Protein AF-A0A0U5H6Z8-F1 (afdb_monomer_lite)

Foldseek 3Di:
DDPQDPVQKKKKKKFFWAFDQDPDPPPPRPDTDIDTDPVDGIDIWIDTQVQQADPVSHGDAWQDPSSLCCLVPPRHDPVSVVRPGDITMHIGD

Sequence (93 aa):
MSDSTPDDKVSVTFHPQEWVDSPGEAHDWDRKQLTSASDREPVTFTVPREDATDDDGDVFEDESYEANLLQAHAAAPDWVNDWDGPYYVRTQT

Structure (mmCIF, N/CA/C/O backbone):
data_AF-A0A0U5H6Z8-F1
#
_entry.id   AF-A0A0U5H6Z8-F1
#
loop_
_atom_site.group_PDB
_atom_site.id
_atom_site.type_symbol
_atom_site.label_atom_id
_atom_site.label_alt_id
_atom_site.label_comp_id
_atom_site.label_asym_id
_atom_site.label_entity_id
_atom_site.label_seq_id
_atom_site.pdbx_PDB_ins_code
_atom_site.Cartn_x
_atom_site.Cartn_y
_atom_site.Cartn_z
_atom_site.occupancy
_atom_site.B_iso_or_equi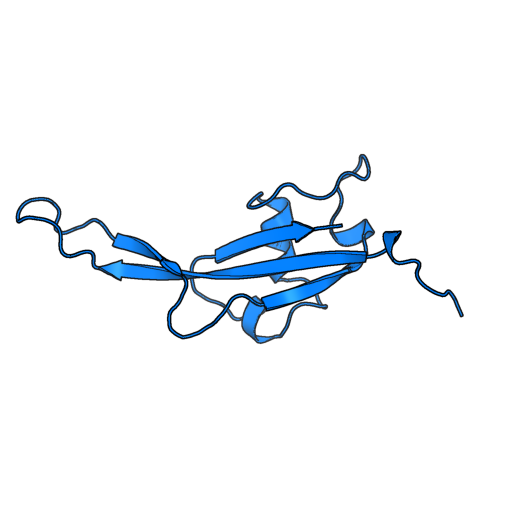v
_atom_site.auth_seq_id
_atom_site.auth_comp_id
_atom_site.auth_asym_id
_atom_site.auth_atom_id
_atom_site.pdbx_PD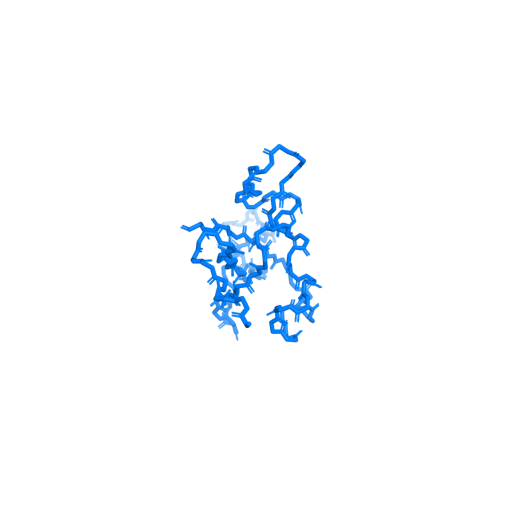B_model_num
ATOM 1 N N . MET A 1 1 ? -23.967 -8.920 16.202 1.00 43.31 1 MET A N 1
ATOM 2 C CA . MET A 1 1 ? -23.137 -8.928 14.985 1.00 43.31 1 MET A CA 1
ATOM 3 C C . MET A 1 1 ? -22.806 -7.478 14.745 1.00 43.31 1 MET A C 1
ATOM 5 O O . MET A 1 1 ? -23.735 -6.725 14.493 1.00 43.31 1 MET A O 1
ATOM 9 N N . SER A 1 2 ? -21.577 -7.065 15.046 1.00 49.31 2 SER A N 1
ATOM 10 C CA . SER A 1 2 ? -21.196 -5.661 14.909 1.00 49.31 2 SER A CA 1
ATOM 11 C C . SER A 1 2 ? -21.054 -5.365 13.427 1.00 49.31 2 SER A C 1
ATOM 13 O O . SER A 1 2 ? -20.248 -5.987 12.740 1.00 49.31 2 SER A O 1
ATOM 15 N N . ASP A 1 3 ? -21.928 -4.492 12.953 1.00 53.59 3 ASP A N 1
ATOM 16 C CA . ASP A 1 3 ? -21.826 -3.835 11.663 1.00 53.59 3 ASP A CA 1
ATOM 17 C C . ASP A 1 3 ? -20.633 -2.879 11.792 1.00 53.59 3 ASP A C 1
ATOM 19 O O . ASP A 1 3 ? -20.721 -1.895 12.522 1.00 53.59 3 ASP A O 1
ATOM 23 N N . SER A 1 4 ? -19.473 -3.247 11.241 1.00 55.09 4 SER A N 1
ATOM 24 C CA . SER A 1 4 ? -18.320 -2.342 11.203 1.00 55.09 4 SER A CA 1
ATOM 25 C C . SER A 1 4 ? -18.706 -1.152 10.337 1.00 55.09 4 SER A C 1
ATOM 27 O O . SER A 1 4 ? -18.953 -1.311 9.138 1.00 55.09 4 SER A O 1
ATOM 29 N N . THR A 1 5 ? -18.800 0.018 10.954 1.00 57.69 5 THR A N 1
ATOM 30 C CA . THR A 1 5 ? -19.073 1.278 10.272 1.00 57.69 5 THR A CA 1
ATOM 31 C C . THR A 1 5 ? -17.951 1.574 9.267 1.00 57.69 5 THR A C 1
ATOM 33 O O . THR A 1 5 ? -16.817 1.150 9.479 1.00 57.69 5 THR A O 1
ATOM 36 N N . PRO A 1 6 ? -18.222 2.260 8.142 1.00 58.34 6 PRO A N 1
ATOM 37 C CA . PRO A 1 6 ? -17.195 2.583 7.146 1.00 58.34 6 PRO A CA 1
ATOM 38 C C . PRO A 1 6 ? -16.000 3.363 7.722 1.00 58.34 6 PRO A C 1
ATOM 40 O O . PRO A 1 6 ? -14.904 3.215 7.200 1.00 58.34 6 PRO A O 1
ATOM 43 N N . ASP A 1 7 ? -16.174 4.085 8.834 1.00 66.00 7 ASP A N 1
ATOM 44 C CA . ASP A 1 7 ? -15.088 4.743 9.577 1.00 66.00 7 ASP A CA 1
ATOM 45 C C . ASP A 1 7 ? -14.094 3.771 10.251 1.00 66.00 7 ASP A C 1
ATOM 47 O O . ASP A 1 7 ? -13.010 4.192 10.649 1.00 66.00 7 ASP A O 1
ATOM 51 N N . ASP A 1 8 ? -14.418 2.477 10.366 1.00 88.25 8 ASP A N 1
ATOM 52 C CA . ASP A 1 8 ? -13.579 1.463 11.028 1.00 88.25 8 ASP A CA 1
ATOM 53 C C . ASP A 1 8 ? -12.594 0.763 10.081 1.00 88.25 8 ASP A C 1
ATOM 55 O O . ASP A 1 8 ? -11.896 -0.173 10.485 1.00 88.25 8 ASP A O 1
ATOM 59 N N . LYS A 1 9 ? -12.543 1.160 8.806 1.00 92.44 9 LYS A N 1
ATOM 60 C CA . LYS A 1 9 ? -11.654 0.553 7.811 1.00 92.44 9 LYS A CA 1
ATOM 61 C C . LYS A 1 9 ? -10.860 1.610 7.072 1.00 92.44 9 LYS A C 1
ATOM 63 O O . LYS A 1 9 ? -11.376 2.668 6.744 1.00 92.44 9 LYS A O 1
ATOM 68 N N . VAL A 1 10 ? -9.618 1.270 6.757 1.00 95.50 10 VAL A N 1
ATOM 69 C CA . VAL A 1 10 ? -8.742 2.080 5.912 1.00 95.50 10 VAL A CA 1
ATOM 70 C C . VAL A 1 10 ? -8.481 1.309 4.627 1.00 95.50 10 VAL A C 1
ATOM 72 O O . VAL A 1 10 ? -8.174 0.112 4.646 1.00 95.50 10 VAL A O 1
ATOM 75 N N . SER A 1 11 ? -8.643 1.992 3.498 1.00 96.81 11 SER A N 1
ATOM 76 C CA . SER A 1 11 ? -8.260 1.474 2.190 1.00 96.81 11 SER A CA 1
ATOM 77 C C . SER A 1 11 ? -6.760 1.651 2.011 1.00 96.81 11 SER A C 1
ATOM 79 O O . SER A 1 11 ? -6.233 2.750 2.145 1.00 96.81 11 SER A O 1
ATOM 81 N N . VAL A 1 12 ? -6.078 0.563 1.690 1.00 97.62 12 VAL A N 1
ATOM 82 C CA . VAL A 1 12 ? -4.631 0.498 1.513 1.00 97.62 12 VAL A CA 1
ATOM 83 C C . VAL A 1 12 ? -4.366 0.114 0.071 1.00 97.62 12 VAL A C 1
ATOM 85 O O . VAL A 1 12 ? -4.836 -0.928 -0.383 1.00 97.62 12 VAL A O 1
ATOM 88 N N . THR A 1 13 ? -3.635 0.949 -0.662 1.00 98.38 13 THR A N 1
ATOM 89 C CA . THR A 1 13 ? -3.236 0.665 -2.042 1.00 98.38 13 THR A CA 1
ATOM 90 C C . THR A 1 13 ? -1.744 0.392 -2.102 1.00 98.38 13 THR A C 1
ATOM 92 O O . THR A 1 13 ? -0.932 1.263 -1.800 1.00 98.38 13 THR A O 1
ATOM 95 N N . PHE A 1 14 ? -1.390 -0.823 -2.509 1.00 98.25 14 PHE A N 1
ATOM 96 C CA . PHE A 1 14 ? -0.019 -1.246 -2.755 1.00 98.25 14 PHE A CA 1
ATOM 97 C C . PHE A 1 14 ? 0.360 -0.958 -4.208 1.00 98.25 14 PHE A C 1
ATOM 99 O O . PHE A 1 14 ? -0.330 -1.403 -5.129 1.00 98.25 14 PHE A O 1
ATOM 106 N N . HIS A 1 15 ? 1.459 -0.233 -4.417 1.00 98.06 15 HIS A N 1
ATOM 107 C CA . HIS A 1 15 ? 1.968 0.139 -5.734 1.00 98.06 15 HIS A CA 1
ATOM 108 C C . HIS A 1 15 ? 3.301 -0.575 -6.015 1.00 98.06 15 HIS A C 1
ATOM 110 O O . HIS A 1 15 ? 4.350 -0.082 -5.592 1.00 98.06 15 HIS A O 1
ATOM 116 N N . PRO A 1 16 ? 3.294 -1.715 -6.734 1.00 97.88 16 PRO A N 1
ATOM 117 C CA . PRO A 1 16 ? 4.522 -2.417 -7.093 1.00 97.88 16 PRO A CA 1
ATOM 118 C C . PRO A 1 16 ? 5.361 -1.582 -8.067 1.00 97.88 16 PRO A C 1
ATOM 120 O O . PRO A 1 16 ? 4.837 -0.948 -8.991 1.00 97.88 16 PRO A O 1
ATOM 123 N N . GLN A 1 17 ? 6.677 -1.602 -7.878 1.00 96.69 17 GLN A N 1
ATOM 124 C CA . GLN A 1 17 ? 7.641 -0.893 -8.710 1.00 96.69 17 GLN A CA 1
ATOM 125 C C . GLN A 1 17 ? 8.736 -1.829 -9.215 1.00 96.69 17 GLN A C 1
ATOM 127 O O . GLN A 1 17 ? 9.063 -2.836 -8.595 1.00 96.69 17 GLN A O 1
ATOM 132 N N . GLU A 1 18 ? 9.363 -1.460 -10.321 1.00 93.75 18 GLU A N 1
ATOM 133 C CA . GLU A 1 18 ? 10.529 -2.152 -10.855 1.00 93.75 18 GLU A CA 1
ATOM 134 C C . GLU A 1 18 ? 11.650 -1.166 -11.181 1.00 93.75 18 GLU A C 1
ATOM 136 O O . GLU A 1 18 ? 11.425 0.026 -11.410 1.00 93.75 18 GLU A O 1
ATOM 141 N N . TRP A 1 19 ? 12.878 -1.678 -11.186 1.00 89.69 19 TRP A N 1
ATOM 142 C CA . TRP A 1 19 ? 14.039 -0.929 -11.639 1.00 89.69 19 TRP A CA 1
ATOM 143 C C . TRP A 1 19 ?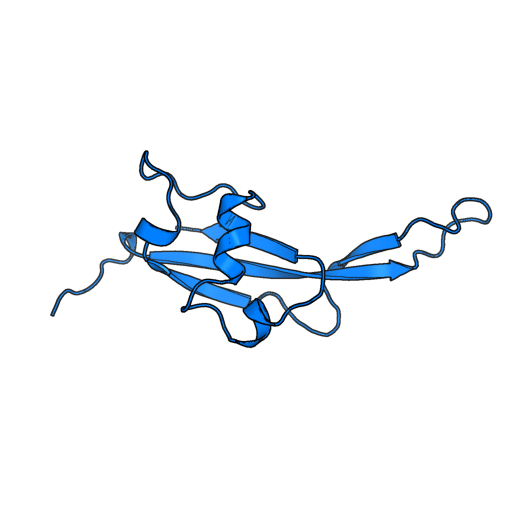 14.204 -1.120 -13.141 1.00 89.69 19 TRP A C 1
ATOM 145 O O . TRP A 1 19 ? 14.611 -2.198 -13.574 1.00 89.69 19 TRP A O 1
ATOM 155 N N . VAL A 1 20 ? 13.951 -0.073 -13.922 1.00 84.19 20 VAL A N 1
ATOM 156 C CA . VAL A 1 20 ? 14.194 -0.093 -15.368 1.00 84.19 20 VAL A CA 1
ATOM 157 C C . VAL A 1 20 ? 15.535 0.542 -15.708 1.00 84.19 20 VAL A C 1
ATOM 159 O O . VAL A 1 20 ? 15.920 1.578 -15.149 1.00 84.19 20 VAL A O 1
ATOM 162 N N . ASP A 1 21 ? 16.240 -0.073 -16.656 1.00 79.69 21 ASP A N 1
ATOM 163 C CA . ASP A 1 21 ? 17.415 0.530 -17.273 1.00 79.69 21 ASP A CA 1
ATOM 164 C C . ASP A 1 21 ? 16.950 1.706 -18.134 1.00 79.69 21 ASP A C 1
ATOM 166 O O . ASP A 1 21 ? 16.273 1.538 -19.152 1.00 79.69 21 ASP A O 1
ATOM 170 N N . SER A 1 22 ? 17.293 2.923 -17.717 1.00 64.19 22 SER A N 1
ATOM 171 C CA . SER A 1 22 ? 17.001 4.099 -18.523 1.00 64.19 22 SER A CA 1
ATOM 172 C C . SER A 1 22 ? 18.078 4.247 -19.600 1.00 64.19 22 SER A C 1
ATOM 174 O O . SER A 1 22 ? 19.264 4.258 -19.264 1.00 64.19 22 SER A O 1
ATOM 176 N N . PRO A 1 23 ? 17.719 4.433 -20.884 1.00 59.38 23 PRO A N 1
ATOM 177 C CA . PRO A 1 23 ? 18.683 4.818 -21.905 1.00 59.38 23 PRO A CA 1
ATOM 178 C C . PRO A 1 23 ? 19.114 6.270 -21.649 1.00 59.38 23 PRO A C 1
ATOM 180 O O . PRO A 1 23 ? 18.496 7.215 -22.134 1.00 59.38 23 PRO A O 1
ATOM 183 N N . GLY A 1 24 ? 20.129 6.462 -20.809 1.00 54.09 24 GLY A N 1
ATOM 184 C CA . GLY A 1 24 ? 20.783 7.754 -20.617 1.00 54.09 24 GLY A CA 1
ATOM 185 C C . GLY A 1 24 ? 21.704 8.081 -21.793 1.00 54.09 24 GLY A C 1
ATOM 186 O O . GLY A 1 24 ? 22.260 7.183 -22.429 1.00 54.09 24 GLY A O 1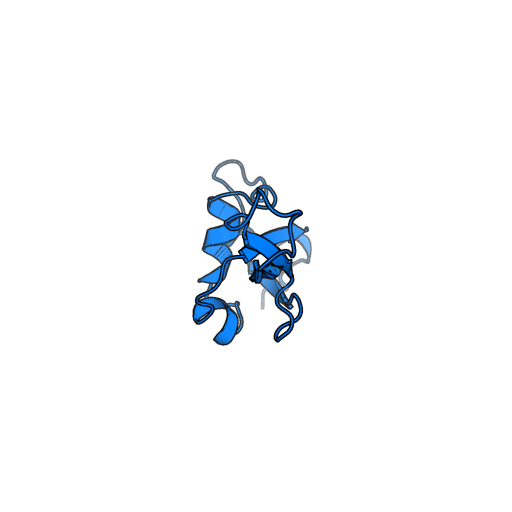
ATOM 187 N N . GLU A 1 25 ? 21.898 9.373 -22.078 1.00 53.34 25 GLU A N 1
ATOM 188 C CA . GLU A 1 25 ? 23.004 9.823 -22.932 1.00 53.34 25 GLU A CA 1
ATOM 189 C C . GLU A 1 25 ? 24.335 9.250 -22.413 1.00 53.34 25 GLU A C 1
ATOM 191 O O . GLU A 1 25 ? 24.451 8.911 -21.236 1.00 53.34 25 GLU A O 1
ATOM 196 N N . ALA A 1 26 ? 25.336 9.142 -23.295 1.00 52.66 26 ALA A N 1
ATOM 197 C CA . ALA A 1 26 ? 26.549 8.315 -23.183 1.00 52.66 26 ALA A CA 1
ATOM 198 C C . ALA A 1 26 ? 27.453 8.492 -21.931 1.00 52.66 26 ALA A C 1
ATOM 200 O O . ALA A 1 26 ? 28.537 7.907 -21.886 1.00 52.66 26 ALA A O 1
ATOM 201 N N . HIS A 1 27 ? 27.027 9.239 -20.912 1.00 54.03 27 HIS A N 1
ATOM 202 C CA . HIS A 1 27 ? 27.709 9.462 -19.641 1.00 54.03 27 HIS A CA 1
ATOM 203 C C . HIS A 1 27 ? 26.918 9.044 -18.377 1.00 54.03 27 HIS A C 1
ATOM 205 O O . HIS A 1 27 ? 27.480 9.156 -17.293 1.00 54.03 27 HIS A O 1
ATOM 211 N N . ASP A 1 28 ? 25.683 8.528 -18.477 1.00 53.78 28 ASP A N 1
ATOM 212 C CA . ASP A 1 28 ? 24.825 8.167 -17.319 1.00 53.78 28 ASP A CA 1
ATOM 213 C C . ASP A 1 28 ? 24.420 6.668 -17.303 1.00 53.78 28 ASP A C 1
ATOM 215 O O . ASP A 1 28 ? 23.288 6.309 -16.983 1.00 53.78 28 ASP A O 1
ATOM 219 N N . TRP A 1 29 ? 25.354 5.769 -17.639 1.00 52.38 29 TRP A N 1
ATOM 220 C CA . TRP A 1 29 ? 25.130 4.318 -17.815 1.00 52.38 29 TRP A CA 1
ATOM 221 C C . TRP A 1 29 ? 24.653 3.536 -16.570 1.00 52.38 29 TRP A C 1
ATOM 223 O O . TRP A 1 29 ? 24.402 2.342 -16.684 1.00 52.38 29 TRP A O 1
ATOM 233 N N . ASP A 1 30 ? 24.484 4.182 -15.412 1.00 57.34 30 ASP A N 1
ATOM 234 C CA . ASP A 1 30 ? 24.137 3.519 -14.144 1.00 57.34 30 ASP A CA 1
ATOM 235 C C . ASP A 1 30 ? 22.829 4.019 -13.497 1.00 57.34 30 ASP A C 1
ATOM 237 O O . ASP A 1 30 ? 22.489 3.607 -12.383 1.00 57.34 30 ASP A O 1
ATOM 241 N N . ARG A 1 31 ? 22.056 4.903 -14.148 1.00 63.56 31 ARG A N 1
ATOM 242 C CA . ARG A 1 31 ? 20.797 5.393 -13.553 1.00 63.56 31 ARG A CA 1
ATOM 243 C C . ARG A 1 31 ? 19.629 4.456 -13.841 1.00 63.56 31 ARG A C 1
ATOM 245 O O . ARG A 1 31 ? 18.878 4.647 -14.796 1.00 63.56 31 ARG A O 1
ATOM 252 N N . LYS A 1 32 ? 19.440 3.485 -12.949 1.00 71.94 32 LYS A N 1
ATOM 253 C CA . LYS A 1 32 ? 18.168 2.764 -12.826 1.00 71.94 32 LYS A CA 1
ATOM 254 C C . LYS A 1 32 ? 17.080 3.729 -12.355 1.00 71.94 32 LYS A C 1
ATOM 256 O O . LYS A 1 32 ? 17.304 4.497 -11.417 1.00 71.94 32 LYS A O 1
ATOM 261 N N . GLN A 1 33 ? 15.919 3.701 -13.000 1.00 82.56 33 GLN A N 1
ATOM 262 C CA . GLN A 1 33 ? 14.747 4.469 -12.575 1.00 82.56 33 GLN A CA 1
ATOM 263 C C . GLN A 1 33 ? 13.725 3.537 -11.928 1.00 82.56 33 GLN A C 1
ATOM 265 O O . GLN A 1 33 ? 13.540 2.415 -12.392 1.00 82.56 33 GLN A O 1
ATOM 270 N N . LEU A 1 34 ? 13.068 4.008 -10.866 1.00 89.19 34 LEU A N 1
ATOM 271 C CA . LEU A 1 34 ? 11.882 3.351 -10.322 1.00 89.19 34 LEU A CA 1
ATOM 272 C C . LEU A 1 34 ? 10.683 3.720 -11.182 1.00 89.19 34 LEU A C 1
ATOM 274 O O . LEU A 1 34 ? 10.314 4.894 -11.266 1.00 89.19 34 LEU A O 1
ATOM 278 N N . THR A 1 35 ? 10.059 2.720 -11.786 1.00 91.38 35 THR A N 1
ATOM 279 C CA . THR A 1 35 ? 8.776 2.866 -12.479 1.00 91.38 35 THR A CA 1
ATOM 280 C C . THR A 1 35 ? 7.761 1.902 -11.889 1.00 91.38 35 THR A C 1
ATOM 282 O O . THR A 1 35 ? 8.124 0.985 -11.159 1.00 91.38 35 THR A O 1
ATOM 285 N N . SER A 1 36 ? 6.477 2.101 -12.187 1.00 92.88 36 SER A N 1
ATOM 286 C CA . SER A 1 36 ? 5.460 1.086 -11.899 1.00 92.88 36 SER A CA 1
ATOM 287 C C . SER A 1 36 ? 5.844 -0.243 -12.544 1.00 92.88 36 SER A C 1
ATOM 289 O O . SER A 1 36 ? 6.329 -0.246 -13.676 1.00 92.88 36 SER A O 1
ATOM 291 N N . ALA A 1 37 ? 5.628 -1.341 -11.822 1.00 92.81 37 ALA A N 1
ATOM 292 C CA . ALA A 1 37 ? 5.893 -2.673 -12.341 1.00 92.81 37 ALA A CA 1
ATOM 293 C C . ALA A 1 37 ? 4.988 -2.980 -13.542 1.00 92.81 37 ALA A C 1
ATOM 295 O O . ALA A 1 37 ? 3.771 -2.823 -13.478 1.00 92.81 37 ALA A O 1
ATOM 296 N N . SER A 1 38 ? 5.580 -3.456 -14.632 1.00 90.38 38 SER A N 1
ATOM 297 C CA . SER A 1 38 ? 4.870 -3.788 -15.871 1.00 90.38 38 SER A CA 1
ATOM 298 C C . SER A 1 38 ? 4.036 -5.064 -15.741 1.00 90.38 38 SER A C 1
ATOM 300 O O . SER A 1 38 ? 3.010 -5.208 -16.403 1.00 90.38 38 SER A O 1
ATOM 302 N N . ASP A 1 39 ? 4.457 -5.983 -14.866 1.00 90.44 39 ASP A N 1
ATOM 303 C CA . ASP A 1 39 ? 3.828 -7.297 -14.689 1.00 90.44 39 ASP A CA 1
ATOM 304 C C . ASP A 1 39 ? 2.694 -7.303 -13.647 1.00 90.44 39 ASP A C 1
ATOM 306 O O . ASP A 1 39 ? 2.010 -8.320 -13.484 1.00 90.44 39 ASP A O 1
ATOM 310 N N . ARG A 1 40 ? 2.488 -6.198 -12.911 1.00 93.25 40 ARG A N 1
ATOM 311 C CA . ARG A 1 40 ? 1.476 -6.083 -11.847 1.00 93.25 40 ARG A CA 1
ATOM 312 C C . ARG A 1 40 ? 0.931 -4.664 -11.723 1.00 93.25 40 ARG A C 1
ATOM 314 O O . ARG A 1 40 ? 1.678 -3.714 -11.534 1.00 93.25 40 ARG A O 1
ATOM 321 N N . GLU A 1 41 ? -0.391 -4.542 -11.730 1.00 95.94 41 GLU A N 1
ATOM 322 C CA . GLU A 1 41 ? -1.073 -3.285 -11.417 1.00 95.94 41 GLU A CA 1
ATOM 323 C C . GLU A 1 41 ? -1.144 -3.051 -9.895 1.00 95.94 41 GLU A C 1
ATOM 325 O O . GLU A 1 41 ? -1.081 -4.016 -9.121 1.00 95.94 41 GLU A O 1
ATOM 330 N N . PRO A 1 42 ? -1.304 -1.791 -9.441 1.00 97.50 42 PRO A N 1
ATOM 331 C CA . PRO A 1 42 ? -1.610 -1.503 -8.047 1.00 97.50 42 PRO A CA 1
ATOM 332 C C . PRO A 1 42 ? -2.858 -2.245 -7.569 1.00 97.50 42 PRO A C 1
ATOM 334 O O . PRO A 1 42 ? -3.817 -2.423 -8.324 1.00 97.50 42 PRO A O 1
ATOM 337 N N . VAL A 1 43 ? -2.867 -2.639 -6.298 1.00 98.00 43 VAL A N 1
ATOM 338 C CA . VAL A 1 43 ? -4.009 -3.331 -5.692 1.00 98.00 43 VAL A CA 1
ATOM 339 C C . VAL A 1 43 ? -4.445 -2.645 -4.417 1.00 98.00 43 VAL A C 1
ATOM 341 O O . VAL A 1 43 ? -3.615 -2.258 -3.598 1.00 98.00 43 VAL A O 1
ATOM 344 N N . THR A 1 44 ? -5.758 -2.535 -4.244 1.00 97.75 44 THR A N 1
ATOM 345 C CA . THR A 1 44 ? -6.368 -1.987 -3.037 1.00 97.75 44 THR A CA 1
ATOM 346 C C . THR A 1 44 ? -6.972 -3.105 -2.195 1.00 97.75 44 THR A C 1
ATOM 348 O O . THR A 1 44 ? -7.712 -3.947 -2.705 1.00 97.75 44 THR A O 1
ATOM 351 N N . PHE A 1 45 ? -6.681 -3.094 -0.899 1.00 96.31 45 PHE A N 1
ATOM 352 C CA . PHE A 1 45 ? -7.300 -3.948 0.113 1.00 96.31 45 PHE A CA 1
ATOM 353 C C . PHE A 1 45 ? -7.687 -3.108 1.333 1.00 96.31 45 PHE A C 1
ATOM 355 O O . PHE A 1 45 ? -7.245 -1.974 1.484 1.00 96.31 45 PHE A O 1
ATOM 362 N N . THR A 1 46 ? -8.558 -3.637 2.189 1.00 96.25 46 THR A N 1
ATOM 363 C CA . THR A 1 46 ? -9.030 -2.919 3.381 1.00 96.25 46 THR A CA 1
ATOM 364 C C . THR A 1 46 ? -8.478 -3.558 4.639 1.00 96.25 46 THR A C 1
ATOM 366 O O . THR A 1 46 ? -8.593 -4.777 4.796 1.00 96.25 46 THR A O 1
ATOM 369 N N . VAL A 1 47 ? -7.976 -2.738 5.553 1.00 95.44 47 VAL A N 1
ATOM 370 C CA . VAL A 1 47 ? -7.522 -3.165 6.882 1.00 95.44 47 VAL A CA 1
ATOM 371 C C . VAL A 1 47 ? -8.374 -2.500 7.967 1.00 95.44 47 VAL A C 1
ATOM 373 O O . VAL A 1 47 ? -8.991 -1.462 7.696 1.00 95.44 47 VAL A O 1
ATOM 376 N N . PRO A 1 48 ? -8.477 -3.092 9.168 1.00 95.38 48 PRO A N 1
ATOM 377 C CA . PRO A 1 48 ? -9.037 -2.406 10.327 1.00 95.38 48 PRO A CA 1
ATOM 378 C C . PRO A 1 48 ? -8.327 -1.072 10.559 1.00 95.38 48 PRO A C 1
ATOM 380 O O . PRO A 1 48 ? -7.112 -0.982 10.400 1.00 95.38 48 PRO A O 1
ATOM 383 N N . ARG A 1 49 ? -9.076 -0.032 10.939 1.00 94.62 49 ARG A N 1
ATOM 384 C CA . ARG A 1 49 ? -8.498 1.293 11.196 1.00 94.62 49 ARG A CA 1
ATOM 385 C C . ARG A 1 49 ? -7.374 1.232 12.229 1.00 94.62 49 ARG A C 1
ATOM 387 O O . ARG A 1 49 ? -6.346 1.848 12.005 1.00 94.62 49 ARG A O 1
ATOM 394 N N . GLU A 1 50 ? -7.556 0.446 13.289 1.00 94.44 50 GLU A N 1
ATOM 395 C CA . GLU A 1 50 ? -6.563 0.257 14.358 1.00 94.44 50 GLU A CA 1
ATOM 396 C C . GLU A 1 50 ? -5.206 -0.268 13.862 1.00 94.44 50 GLU A C 1
ATOM 398 O O . GLU A 1 50 ? -4.187 0.025 14.476 1.00 94.44 50 GLU A O 1
ATOM 403 N N . ASP A 1 51 ? -5.182 -0.989 12.738 1.00 96.06 51 ASP A N 1
ATOM 404 C CA . ASP A 1 51 ? -3.952 -1.528 12.151 1.00 96.06 51 ASP A CA 1
ATOM 405 C C . ASP A 1 51 ? -3.258 -0.524 11.213 1.00 96.06 51 ASP A C 1
ATOM 407 O O . ASP A 1 51 ? -2.114 -0.744 10.822 1.00 96.06 51 ASP A O 1
ATOM 411 N N . ALA A 1 52 ? -3.938 0.564 10.831 1.00 95.88 52 ALA A N 1
ATOM 412 C CA . ALA A 1 52 ? -3.461 1.578 9.884 1.00 95.88 52 ALA A CA 1
ATOM 413 C C . ALA A 1 52 ? -3.391 2.995 10.476 1.00 95.88 52 ALA A C 1
ATOM 415 O O . ALA A 1 52 ? -3.296 3.968 9.720 1.00 95.88 52 ALA A O 1
ATOM 416 N N . THR A 1 53 ? -3.462 3.118 11.800 1.00 95.50 53 THR A N 1
ATOM 417 C CA . THR A 1 53 ? -3.338 4.386 12.521 1.00 95.50 53 THR A CA 1
ATOM 418 C C . THR A 1 53 ? -2.216 4.348 13.545 1.00 95.50 53 THR A C 1
ATOM 420 O O . THR A 1 53 ? -1.886 3.286 14.071 1.00 95.50 53 THR A O 1
ATOM 423 N N . ASP A 1 54 ? -1.659 5.512 13.854 1.00 93.81 54 ASP A N 1
ATOM 424 C CA . ASP A 1 54 ? -0.705 5.687 14.946 1.00 93.81 54 ASP A CA 1
ATOM 425 C C . ASP A 1 54 ? -1.381 5.736 16.333 1.00 93.81 54 ASP A C 1
ATOM 427 O O . ASP A 1 54 ? -2.593 5.539 16.476 1.00 93.81 54 ASP A O 1
ATOM 431 N N . ASP A 1 55 ? -0.578 5.988 17.372 1.00 92.50 55 ASP A N 1
ATOM 432 C CA . ASP A 1 55 ? -1.035 6.078 18.765 1.00 92.50 55 ASP A CA 1
ATOM 433 C C . ASP A 1 55 ? -2.029 7.236 19.007 1.00 92.50 55 ASP A C 1
ATOM 435 O O . ASP A 1 55 ? -2.796 7.193 19.975 1.00 92.50 55 ASP A O 1
ATOM 439 N N . ASP A 1 56 ? -2.033 8.256 18.142 1.00 92.94 56 ASP A N 1
ATOM 440 C CA . ASP A 1 56 ? -2.951 9.397 18.193 1.00 92.94 56 ASP A CA 1
ATOM 441 C C . ASP A 1 56 ? -4.255 9.127 17.404 1.00 92.94 56 ASP A C 1
ATOM 443 O O . ASP A 1 56 ? -5.236 9.869 17.534 1.00 92.94 56 ASP A O 1
ATOM 447 N N . GLY A 1 57 ? -4.318 8.014 16.660 1.00 91.19 57 GLY A N 1
ATOM 448 C CA . GLY A 1 57 ? -5.467 7.597 15.850 1.00 91.19 57 GLY A CA 1
ATOM 449 C C . GLY A 1 57 ? -5.486 8.196 14.439 1.00 91.19 57 GLY A C 1
ATOM 450 O O . GLY A 1 57 ? -6.500 8.072 13.726 1.00 91.19 57 GLY A O 1
ATOM 451 N N . ASP A 1 58 ? -4.382 8.827 14.036 1.00 94.25 58 ASP A N 1
ATOM 452 C CA . ASP A 1 58 ? -4.185 9.383 12.706 1.00 94.25 58 ASP A CA 1
ATOM 453 C C . ASP A 1 58 ? -3.727 8.283 11.747 1.00 94.25 58 ASP A C 1
ATOM 455 O O . ASP A 1 58 ? -2.928 7.415 12.087 1.00 94.25 58 ASP A O 1
ATOM 459 N N . VAL A 1 59 ? -4.287 8.276 10.536 1.00 95.19 59 VAL A N 1
ATOM 460 C CA . VAL A 1 59 ? -3.937 7.268 9.526 1.00 95.19 59 VAL A CA 1
ATOM 461 C C . VAL A 1 59 ? -2.511 7.505 9.050 1.00 95.19 59 VAL A C 1
ATOM 463 O O . VAL A 1 59 ? -2.144 8.649 8.781 1.00 95.19 59 VAL A O 1
ATOM 466 N N . PHE A 1 60 ? -1.733 6.428 8.909 1.00 96.25 60 PHE A N 1
ATOM 467 C CA . PHE A 1 60 ? -0.342 6.519 8.468 1.00 96.25 60 PHE A CA 1
ATOM 468 C C . PHE A 1 60 ? -0.214 7.305 7.167 1.00 96.25 60 PHE A C 1
ATOM 470 O O . PHE A 1 60 ? -0.953 7.052 6.215 1.00 96.25 60 PHE A O 1
ATOM 477 N N . GLU A 1 61 ? 0.753 8.220 7.116 1.00 96.38 61 GLU A N 1
ATOM 478 C CA . GLU A 1 61 ? 1.014 9.024 5.926 1.00 96.38 61 GLU A CA 1
ATOM 479 C C . GLU A 1 61 ? 1.395 8.142 4.727 1.00 96.38 61 GLU A C 1
ATOM 481 O O . GLU A 1 61 ? 2.057 7.107 4.871 1.00 96.38 61 GLU A O 1
ATOM 486 N N . ASP A 1 62 ? 1.006 8.577 3.529 1.00 97.06 62 ASP A N 1
ATOM 487 C CA . ASP A 1 62 ? 1.372 7.914 2.279 1.00 97.06 62 ASP A CA 1
ATOM 488 C C . ASP A 1 62 ? 2.891 7.726 2.171 1.00 97.06 62 ASP A C 1
ATOM 490 O O . ASP A 1 62 ? 3.676 8.634 2.448 1.00 97.06 62 ASP A O 1
ATOM 494 N N . GLU A 1 63 ? 3.303 6.543 1.715 1.00 95.94 63 GLU A N 1
ATOM 495 C CA . GLU A 1 63 ? 4.702 6.176 1.465 1.00 95.94 63 GLU A CA 1
ATOM 496 C C . GLU A 1 63 ? 5.594 6.188 2.731 1.00 95.94 63 GLU A C 1
ATOM 498 O O . GLU A 1 63 ? 6.808 5.979 2.634 1.00 95.94 63 GLU A O 1
ATOM 503 N N . SER A 1 64 ? 5.002 6.367 3.922 1.00 96.81 64 SER A N 1
ATOM 504 C CA . SER A 1 64 ? 5.693 6.275 5.212 1.00 96.81 64 SER A CA 1
ATOM 505 C C . SER A 1 64 ? 6.201 4.862 5.498 1.00 96.81 64 SER A C 1
ATOM 507 O O . SER A 1 64 ? 5.778 3.869 4.895 1.00 96.81 64 SER A O 1
ATOM 509 N N . TYR A 1 65 ? 7.134 4.763 6.447 1.00 95.62 65 TYR A N 1
ATOM 510 C CA . TYR A 1 65 ? 7.649 3.472 6.892 1.00 95.62 65 TYR A CA 1
ATOM 511 C C . TYR A 1 65 ? 6.516 2.598 7.446 1.00 95.62 65 TYR A C 1
ATOM 513 O O . TYR A 1 65 ? 6.386 1.440 7.055 1.00 95.62 65 TYR A O 1
ATOM 521 N N . GLU A 1 66 ? 5.662 3.179 8.283 1.00 97.19 66 GLU A N 1
ATOM 522 C CA . GLU A 1 66 ? 4.512 2.546 8.918 1.00 97.19 66 GLU A CA 1
ATOM 523 C C . GLU A 1 66 ? 3.480 2.078 7.883 1.00 97.19 66 GLU A C 1
ATOM 5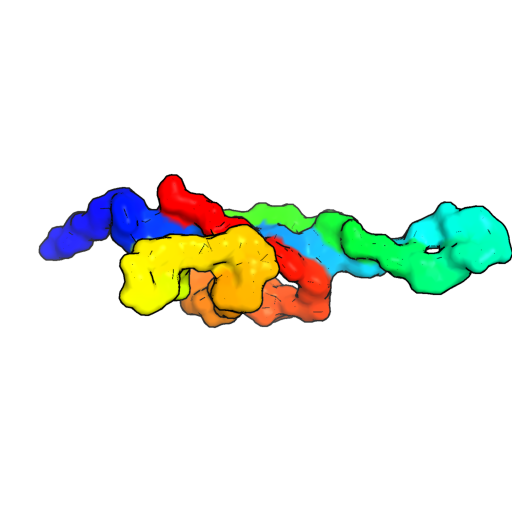25 O O . GLU A 1 66 ? 3.068 0.918 7.915 1.00 97.19 66 GLU A O 1
ATOM 530 N N . ALA A 1 67 ? 3.129 2.920 6.902 1.00 96.38 67 ALA A N 1
ATOM 531 C CA . ALA A 1 67 ? 2.222 2.527 5.823 1.00 96.38 67 ALA A CA 1
ATOM 532 C C . ALA A 1 67 ? 2.787 1.364 4.993 1.00 96.38 67 ALA A C 1
ATOM 534 O O . ALA A 1 67 ? 2.054 0.443 4.634 1.00 96.38 67 ALA A O 1
ATOM 535 N N . ASN A 1 68 ? 4.093 1.355 4.716 1.00 96.19 68 ASN A N 1
ATOM 536 C CA . ASN A 1 68 ? 4.718 0.279 3.944 1.00 96.19 68 ASN A CA 1
ATOM 537 C C . ASN A 1 68 ? 4.685 -1.077 4.673 1.00 96.19 68 ASN A C 1
ATOM 539 O O . ASN A 1 68 ? 4.588 -2.111 4.011 1.00 96.19 68 ASN A O 1
ATOM 543 N N . LEU A 1 69 ? 4.659 -1.099 6.013 1.00 96.62 69 LEU A N 1
ATOM 544 C CA . LEU A 1 69 ? 4.487 -2.343 6.780 1.00 96.62 69 LEU A CA 1
ATOM 545 C C . LEU A 1 69 ? 3.123 -3.014 6.537 1.00 96.62 69 LEU A C 1
ATOM 547 O O . LEU A 1 69 ? 3.003 -4.228 6.720 1.00 96.62 69 LEU A O 1
ATOM 551 N N . LEU A 1 70 ? 2.117 -2.272 6.052 1.00 96.69 70 LEU A N 1
ATOM 552 C CA . LEU A 1 70 ? 0.799 -2.820 5.712 1.00 96.69 70 LEU A CA 1
ATOM 553 C C . LEU A 1 70 ? 0.841 -3.814 4.540 1.00 96.69 70 LEU A C 1
ATOM 555 O O . LEU A 1 70 ? -0.108 -4.580 4.374 1.00 96.69 70 LEU A O 1
ATOM 559 N N . GLN A 1 71 ? 1.933 -3.868 3.762 1.00 96.75 71 GLN A N 1
ATOM 560 C CA . GLN A 1 71 ? 2.173 -4.933 2.776 1.00 96.75 71 GLN A CA 1
ATOM 561 C C . GLN A 1 71 ? 2.063 -6.329 3.415 1.00 96.75 71 GLN A C 1
ATOM 563 O O . GLN A 1 71 ? 1.503 -7.244 2.814 1.00 96.75 71 GLN A O 1
ATOM 568 N N . ALA A 1 72 ? 2.581 -6.490 4.636 1.00 96.19 72 ALA A N 1
ATOM 569 C CA . ALA A 1 72 ? 2.617 -7.766 5.349 1.00 96.19 72 ALA A CA 1
ATOM 570 C C . ALA A 1 72 ? 1.328 -8.054 6.144 1.00 96.19 72 ALA A C 1
ATOM 572 O O . ALA A 1 72 ? 1.262 -9.025 6.903 1.00 96.19 72 ALA A O 1
ATOM 573 N N . HIS A 1 73 ? 0.303 -7.206 6.014 1.00 96.81 73 HIS A N 1
ATOM 574 C CA . HIS A 1 73 ? -0.950 -7.368 6.737 1.00 96.81 73 HIS A CA 1
ATOM 575 C C . HIS A 1 73 ? -1.725 -8.598 6.238 1.00 96.81 73 HIS A C 1
ATOM 577 O O . HIS A 1 73 ? -1.793 -8.863 5.042 1.00 96.81 73 HIS A O 1
ATOM 583 N N . ALA A 1 74 ? -2.406 -9.318 7.133 1.00 96.25 74 ALA A N 1
ATOM 584 C CA . ALA A 1 74 ? -3.132 -10.550 6.788 1.00 96.25 74 ALA A CA 1
ATOM 585 C C . ALA A 1 74 ? -4.307 -10.348 5.806 1.00 96.25 74 ALA A C 1
ATOM 587 O O . ALA A 1 74 ? -4.823 -11.311 5.244 1.00 96.25 74 ALA A O 1
ATOM 588 N N . ALA A 1 75 ? -4.758 -9.104 5.629 1.00 95.94 75 ALA A N 1
ATOM 589 C CA . ALA A 1 75 ? -5.776 -8.741 4.642 1.00 95.94 75 ALA A CA 1
ATOM 590 C C . ALA A 1 75 ? -5.197 -8.450 3.245 1.00 95.94 75 ALA A C 1
ATOM 592 O O . ALA A 1 75 ? -5.968 -8.310 2.293 1.00 95.94 75 ALA A O 1
ATOM 593 N N . ALA A 1 76 ? -3.872 -8.329 3.118 1.00 96.62 76 ALA A N 1
ATOM 594 C CA . ALA A 1 76 ? -3.220 -8.162 1.832 1.00 96.62 76 ALA A CA 1
ATOM 595 C C . ALA A 1 76 ? -3.316 -9.470 1.021 1.00 96.62 76 ALA A C 1
ATOM 597 O O . ALA A 1 76 ? -3.257 -10.561 1.592 1.00 96.62 76 ALA A O 1
ATOM 598 N N . PRO A 1 77 ? -3.463 -9.399 -0.312 1.00 96.75 77 PRO A N 1
ATOM 599 C CA . PRO A 1 77 ? -3.335 -10.575 -1.167 1.00 96.75 77 PRO A CA 1
ATOM 600 C C . PRO A 1 77 ? -1.967 -11.245 -0.991 1.00 96.75 77 PRO A C 1
ATOM 602 O O . PRO A 1 77 ? -0.965 -10.541 -0.926 1.00 96.75 77 PRO A O 1
ATOM 605 N N . ASP A 1 78 ? -1.902 -12.581 -1.026 1.00 96.25 78 ASP A N 1
ATOM 606 C CA . ASP A 1 78 ? -0.651 -13.335 -0.803 1.00 96.25 78 ASP A CA 1
ATOM 607 C C . ASP A 1 78 ? 0.528 -12.808 -1.643 1.00 96.25 78 ASP A C 1
ATOM 609 O O . ASP A 1 78 ? 1.628 -12.603 -1.138 1.00 96.25 78 ASP A O 1
ATOM 613 N N . TRP A 1 79 ? 0.274 -12.477 -2.914 1.00 96.38 79 TRP A N 1
ATOM 614 C CA . TRP A 1 79 ? 1.312 -11.984 -3.821 1.00 96.38 79 TRP A CA 1
ATOM 615 C C . TRP A 1 79 ? 1.910 -10.631 -3.411 1.00 96.38 79 TRP A C 1
ATOM 617 O O . TRP A 1 79 ? 3.023 -10.325 -3.827 1.00 96.38 79 TRP A O 1
ATOM 627 N N . VAL A 1 80 ? 1.177 -9.812 -2.647 1.00 96.94 80 VAL A N 1
ATOM 628 C CA . VAL A 1 80 ? 1.680 -8.535 -2.126 1.00 96.94 80 VAL A CA 1
ATOM 629 C C . VAL A 1 80 ? 2.769 -8.807 -1.099 1.00 96.94 80 VAL A C 1
ATOM 631 O O . VAL A 1 80 ? 3.817 -8.180 -1.173 1.00 96.94 80 VAL A O 1
ATOM 634 N N . ASN A 1 81 ? 2.567 -9.777 -0.206 1.00 94.00 81 ASN A N 1
ATOM 635 C CA . ASN A 1 81 ? 3.576 -10.201 0.766 1.00 94.00 81 ASN A CA 1
ATOM 636 C C . ASN A 1 81 ? 4.781 -10.888 0.090 1.00 94.00 81 ASN A C 1
ATOM 638 O O . ASN A 1 81 ? 5.913 -10.723 0.528 1.00 94.00 81 ASN A O 1
ATOM 642 N N . ASP A 1 82 ? 4.546 -11.594 -1.020 1.00 95.25 82 ASP A N 1
ATOM 643 C CA . ASP A 1 82 ? 5.592 -12.257 -1.814 1.00 95.25 82 ASP A CA 1
ATOM 644 C C . ASP A 1 82 ? 6.297 -11.321 -2.827 1.00 95.25 82 ASP A C 1
ATOM 646 O O . ASP A 1 82 ? 7.062 -11.780 -3.678 1.00 95.25 82 ASP A O 1
ATOM 650 N N . TRP A 1 83 ? 6.024 -10.010 -2.807 1.00 95.88 83 TRP A N 1
ATOM 651 C CA . TRP A 1 83 ? 6.635 -9.067 -3.745 1.00 95.88 83 TRP A CA 1
ATOM 652 C C . TRP A 1 83 ? 8.091 -8.752 -3.371 1.00 95.88 83 TRP A C 1
ATOM 654 O O . TRP A 1 83 ? 8.357 -8.072 -2.383 1.00 95.88 83 TRP A O 1
ATOM 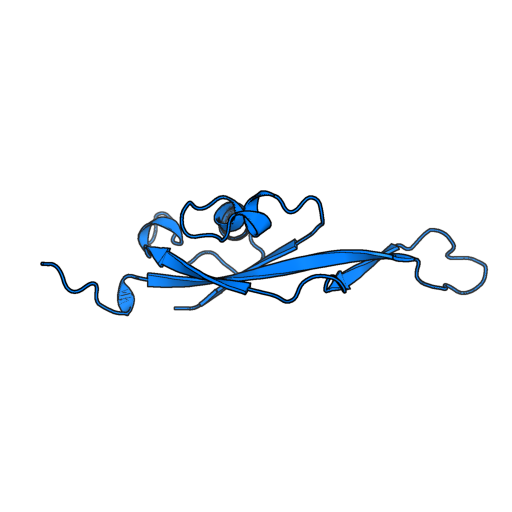664 N N . ASP A 1 84 ? 9.030 -9.184 -4.218 1.00 92.38 84 ASP A N 1
ATOM 665 C CA . ASP A 1 84 ? 10.478 -8.976 -4.033 1.00 92.38 84 ASP A CA 1
ATOM 666 C C . ASP A 1 84 ? 10.996 -7.616 -4.554 1.00 92.38 84 ASP A C 1
ATOM 668 O O . ASP A 1 84 ? 12.176 -7.283 -4.403 1.00 92.38 84 ASP A O 1
ATOM 672 N N . GLY A 1 85 ? 10.148 -6.839 -5.231 1.00 93.56 85 GLY A N 1
ATOM 673 C CA . GLY A 1 85 ? 10.522 -5.563 -5.837 1.00 93.56 85 GLY A CA 1
ATOM 674 C C . GLY A 1 85 ? 10.361 -4.361 -4.897 1.00 93.56 85 GLY A C 1
ATOM 675 O O . GLY A 1 85 ? 9.770 -4.467 -3.823 1.00 93.56 85 GLY A O 1
ATOM 676 N N . PRO A 1 86 ? 10.836 -3.174 -5.308 1.00 95.56 86 PRO A N 1
ATOM 677 C CA . PRO A 1 86 ? 10.470 -1.928 -4.644 1.00 95.56 86 PRO A CA 1
ATOM 678 C C . PRO A 1 86 ? 8.956 -1.692 -4.725 1.00 95.56 86 PRO A C 1
ATOM 680 O O . PRO A 1 86 ? 8.273 -2.203 -5.617 1.00 95.56 86 PRO A O 1
ATOM 683 N N . TYR A 1 87 ? 8.425 -0.922 -3.783 1.00 97.31 87 TYR A N 1
ATOM 684 C CA . TYR A 1 87 ? 7.017 -0.555 -3.734 1.00 97.31 87 TYR A CA 1
ATOM 685 C C . TYR A 1 87 ? 6.820 0.677 -2.852 1.00 97.31 87 TYR A C 1
ATOM 687 O O . TYR A 1 87 ? 7.716 1.077 -2.108 1.00 97.31 87 TYR A O 1
ATOM 695 N N . TYR A 1 88 ? 5.613 1.228 -2.901 1.00 97.31 88 TYR A N 1
ATOM 696 C CA . TYR A 1 88 ? 5.105 2.129 -1.874 1.00 97.31 88 TYR A CA 1
ATOM 697 C C . TYR A 1 88 ? 3.630 1.836 -1.594 1.00 97.31 88 TYR A C 1
ATOM 699 O O . TYR A 1 88 ? 2.921 1.264 -2.430 1.00 97.31 88 TYR A O 1
ATOM 707 N N . VAL A 1 89 ? 3.170 2.231 -0.413 1.00 97.88 89 VAL A N 1
ATOM 708 C CA . VAL A 1 89 ? 1.780 2.092 0.023 1.00 97.88 89 VAL A CA 1
ATOM 709 C C . VAL A 1 89 ? 1.132 3.463 0.179 1.00 97.88 89 VAL A C 1
ATOM 711 O O . VAL A 1 89 ? 1.769 4.410 0.632 1.00 97.88 89 VAL A O 1
ATOM 714 N N . ARG A 1 90 ? -0.148 3.559 -0.186 1.00 97.69 90 ARG A N 1
ATOM 715 C CA . ARG A 1 90 ? -1.004 4.719 0.093 1.00 97.69 90 ARG A CA 1
ATOM 716 C C . ARG A 1 90 ? -2.216 4.326 0.911 1.00 97.69 90 ARG A C 1
ATOM 718 O O . ARG A 1 90 ? -2.782 3.255 0.682 1.00 97.69 90 ARG A O 1
ATOM 725 N N . THR A 1 91 ? -2.631 5.194 1.818 1.00 94.50 91 THR A N 1
ATOM 726 C CA . THR A 1 91 ? -3.756 4.975 2.730 1.00 94.50 91 THR A CA 1
ATOM 727 C C . THR A 1 91 ? -4.862 5.994 2.446 1.00 94.50 91 THR A C 1
ATOM 729 O O . THR A 1 91 ? -4.626 7.154 2.116 1.00 94.50 91 THR A O 1
ATOM 732 N N . GLN A 1 92 ? -6.115 5.549 2.500 1.00 91.12 92 GLN A N 1
ATOM 733 C CA . GLN A 1 92 ? -7.293 6.387 2.272 1.00 91.12 92 GLN A CA 1
ATOM 734 C C . GLN A 1 92 ? -8.405 5.984 3.241 1.00 91.12 92 GLN A C 1
ATOM 736 O O . GLN A 1 92 ? -8.700 4.796 3.389 1.00 91.12 92 GLN A O 1
ATOM 741 N N . THR A 1 93 ? -9.012 6.975 3.894 1.00 77.00 93 THR A N 1
ATOM 742 C CA . THR A 1 93 ? -10.195 6.822 4.760 1.00 77.00 93 THR A CA 1
ATOM 743 C C . THR A 1 93 ? -11.483 6.946 3.969 1.00 77.00 93 THR A C 1
ATOM 745 O O . THR A 1 93 ? -11.552 7.896 3.152 1.00 77.00 93 THR A O 1
#

Secondary structure (DSSP, 8-state):
-----GGGEEEEEEEEEEEEE----TT-TT-EEEEE-TT---EEEEEEGGGSB-TTSPBPPTT-HHHHHGGGSTTS-HHHHT--S-EEEEEE-

Radius of gyration: 16.43 Å; chains: 1; bounding box: 51×23×42 Å

Organism: NCBI:txid1407499

pLDDT: mean 87.15, std 15.62, range [43.31, 98.38]